Protein AF-A0A1G3C1J7-F1 (afdb_monomer_lite)

Radius of gyration: 14.99 Å; chains: 1; bounding box: 47×27×32 Å

Secondary structure (DSSP, 8-state):
--TT-B--SSTT-SEES-BTTTS-HHHHHHHHHHSTTTSS--SS-GGG-HHHHHHHTTTS-TTPPSSEEGGGS------------S---

pLDDT: mean 85.9, std 18.05, range [36.59, 98.38]

Sequence (89 aa):
MTAYGDINPCDFNPINFGNVRDMPIQEIWKRMVTHPDFSKRYPTCRMQSKAYRKKYIDPLPKNVRLPVRIENIAPVEMADQESTLAGVS

Foldseek 3Di:
DDPQAFADLDPPAQEGQDGCVVDPPVVSVVSQCPPPVRVDDDPDDLVPDPVSCVQGPVQDDPPDDTNYYRVPGDGDPDDDDPDDPPDDD

Structure (mmCIF, N/CA/C/O backbone):
data_AF-A0A1G3C1J7-F1
#
_entry.id   AF-A0A1G3C1J7-F1
#
loop_
_atom_site.group_PDB
_atom_site.id
_atom_site.type_symbol
_atom_site.label_atom_id
_atom_site.label_alt_id
_atom_site.label_comp_id
_atom_site.label_asym_id
_atom_site.label_entity_id
_atom_site.label_seq_id
_atom_site.pdbx_PDB_ins_code
_atom_site.Cartn_x
_atom_site.Cartn_y
_atom_site.Cartn_z
_atom_site.occupancy
_atom_site.B_iso_or_equiv
_atom_site.auth_seq_id
_atom_site.auth_comp_id
_atom_site.auth_asym_id
_atom_site.auth_atom_id
_atom_site.pdbx_PDB_model_num
ATOM 1 N N . MET A 1 1 ? -9.518 4.385 -3.356 1.00 89.94 1 MET A N 1
ATOM 2 C CA . MET A 1 1 ? -10.292 3.701 -2.281 1.00 89.94 1 MET A CA 1
ATOM 3 C C . MET A 1 1 ? -11.284 2.774 -2.957 1.00 89.94 1 MET A C 1
ATOM 5 O O . MET A 1 1 ? -11.883 3.199 -3.938 1.00 89.94 1 MET A O 1
ATOM 9 N N . THR A 1 2 ? -11.448 1.537 -2.489 1.00 94.50 2 THR A N 1
ATOM 10 C CA . THR A 1 2 ? -12.417 0.597 -3.085 1.00 94.50 2 THR A CA 1
ATOM 11 C C . THR A 1 2 ? -13.851 0.918 -2.647 1.00 94.50 2 THR A C 1
ATOM 13 O O . THR A 1 2 ? -14.071 1.550 -1.614 1.00 94.50 2 THR A O 1
ATOM 16 N N . ALA A 1 3 ? -14.851 0.411 -3.377 1.00 94.94 3 ALA A N 1
ATOM 17 C CA . ALA A 1 3 ? -16.258 0.496 -2.964 1.00 94.94 3 ALA A CA 1
ATOM 18 C C . ALA A 1 3 ? -16.560 -0.269 -1.655 1.00 94.94 3 ALA A C 1
ATOM 20 O O . ALA A 1 3 ? -17.582 -0.031 -1.018 1.00 94.94 3 ALA A O 1
ATOM 21 N N . TYR A 1 4 ? -15.664 -1.171 -1.239 1.00 95.44 4 TYR A N 1
ATOM 22 C CA . TYR A 1 4 ? -15.769 -1.916 0.015 1.00 95.44 4 TYR A CA 1
ATOM 23 C C . TYR A 1 4 ? -15.107 -1.195 1.200 1.00 95.44 4 TYR A C 1
ATOM 25 O O . TYR A 1 4 ? -15.199 -1.684 2.326 1.00 95.44 4 TYR A O 1
ATOM 33 N N . GLY A 1 5 ? -14.475 -0.037 0.969 1.00 96.62 5 GLY A N 1
ATOM 34 C CA . GLY A 1 5 ? -13.880 0.804 2.009 1.00 96.62 5 GLY A CA 1
ATOM 35 C C . GLY A 1 5 ? -12.369 0.652 2.197 1.00 96.62 5 GLY A C 1
ATOM 36 O O . GLY A 1 5 ? -11.822 1.266 3.112 1.00 96.62 5 GLY A O 1
ATOM 37 N N . ASP A 1 6 ? -11.677 -0.130 1.362 1.00 97.75 6 ASP A N 1
ATOM 38 C CA . ASP A 1 6 ? -10.224 -0.306 1.474 1.00 97.75 6 ASP A CA 1
ATOM 39 C C . ASP A 1 6 ? -9.485 0.951 0.999 1.00 97.75 6 ASP A C 1
ATOM 41 O O . ASP A 1 6 ? -9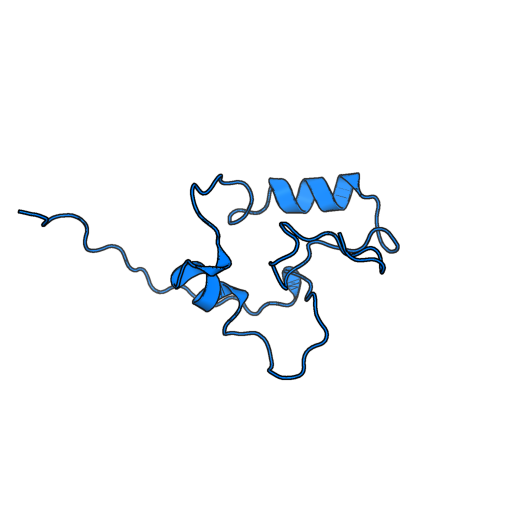.779 1.515 -0.065 1.00 97.75 6 ASP A O 1
ATOM 45 N N . ILE A 1 7 ? -8.502 1.386 1.785 1.00 97.56 7 ILE A N 1
ATOM 46 C CA . ILE A 1 7 ? -7.679 2.557 1.481 1.00 97.56 7 ILE A CA 1
ATOM 47 C C . ILE A 1 7 ? -6.352 2.100 0.883 1.00 97.56 7 ILE A C 1
ATOM 49 O O . ILE A 1 7 ? -5.460 1.597 1.570 1.00 97.56 7 ILE A O 1
ATOM 53 N N . ASN A 1 8 ? -6.237 2.304 -0.424 1.00 95.25 8 ASN A N 1
ATOM 54 C CA . ASN A 1 8 ? -5.064 1.988 -1.226 1.00 95.25 8 ASN A CA 1
ATOM 55 C C . ASN A 1 8 ? -4.216 3.255 -1.450 1.00 95.25 8 ASN A C 1
ATOM 57 O O . ASN A 1 8 ? -4.771 4.353 -1.537 1.00 95.25 8 ASN A O 1
ATOM 61 N N . PRO A 1 9 ? -2.890 3.121 -1.628 1.00 93.38 9 PRO A N 1
ATOM 62 C CA . PRO A 1 9 ? -1.997 4.241 -1.935 1.00 93.38 9 PRO A CA 1
ATOM 63 C C . PRO A 1 9 ? -2.194 4.794 -3.356 1.00 93.38 9 PRO A C 1
ATOM 65 O O . PRO A 1 9 ? -1.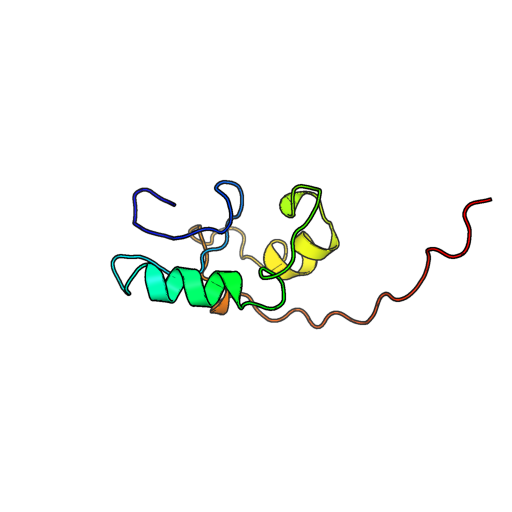863 5.946 -3.622 1.00 93.38 9 PRO A O 1
ATOM 68 N N . CYS A 1 10 ? -2.715 3.975 -4.273 1.00 91.50 10 CYS A N 1
ATOM 69 C CA . CYS A 1 10 ? -3.296 4.375 -5.554 1.00 91.50 10 CYS A CA 1
ATOM 70 C C . CYS A 1 10 ? -4.217 3.252 -6.059 1.00 91.50 10 CYS A C 1
ATOM 72 O O . CYS A 1 10 ? -4.114 2.118 -5.588 1.00 91.50 10 CYS A O 1
ATOM 74 N N . ASP A 1 11 ? -5.083 3.536 -7.032 1.00 90.50 11 ASP A N 1
ATOM 75 C CA . ASP A 1 11 ? -6.094 2.567 -7.491 1.00 90.50 11 ASP A CA 1
ATOM 76 C C . ASP A 1 11 ? -5.510 1.367 -8.260 1.00 90.50 11 ASP A C 1
ATOM 78 O O . ASP A 1 11 ? -6.143 0.320 -8.350 1.00 90.50 11 ASP A O 1
ATOM 82 N N . PHE A 1 12 ? -4.275 1.479 -8.759 1.00 90.44 12 PHE A N 1
ATOM 83 C CA . PHE A 1 12 ? -3.561 0.373 -9.414 1.00 90.44 12 PHE A CA 1
ATOM 84 C C . PHE A 1 12 ? -2.747 -0.490 -8.447 1.00 90.44 12 PHE A C 1
ATOM 86 O O . PHE A 1 12 ? -2.117 -1.460 -8.868 1.00 90.44 12 PHE A O 1
ATOM 93 N N . ASN A 1 13 ? -2.697 -0.121 -7.167 1.00 92.50 13 ASN A N 1
ATOM 94 C CA . ASN A 1 13 ? -1.922 -0.848 -6.180 1.00 92.50 13 ASN A CA 1
ATOM 95 C C . ASN A 1 13 ? -2.802 -1.902 -5.498 1.00 92.50 13 ASN A C 1
ATOM 97 O O . ASN A 1 13 ? -3.759 -1.528 -4.811 1.00 92.50 13 ASN A O 1
ATOM 101 N N . PRO A 1 14 ? -2.483 -3.202 -5.620 1.00 93.00 14 PRO A N 1
ATOM 102 C CA . PRO A 1 14 ? -3.273 -4.271 -5.013 1.00 93.00 14 PRO A CA 1
ATOM 103 C C . PRO A 1 14 ? -3.087 -4.376 -3.488 1.00 93.00 14 PRO A C 1
ATOM 105 O O . PRO A 1 14 ? -3.469 -5.382 -2.894 1.00 93.00 14 PRO A O 1
ATOM 108 N N . ILE A 1 15 ? -2.514 -3.351 -2.850 1.00 95.31 15 ILE A N 1
ATOM 109 C CA . ILE A 1 15 ? -2.205 -3.288 -1.421 1.00 95.31 15 ILE A CA 1
ATOM 110 C C . ILE A 1 15 ? -3.007 -2.169 -0.769 1.00 95.31 15 ILE A C 1
ATOM 112 O O . ILE A 1 15 ? -3.106 -1.070 -1.315 1.00 95.31 15 ILE A O 1
ATOM 116 N N . ASN A 1 16 ? -3.541 -2.433 0.421 1.00 96.81 16 ASN A N 1
ATOM 117 C CA . ASN A 1 16 ? -4.226 -1.446 1.247 1.00 96.81 16 ASN A CA 1
ATOM 118 C C . ASN A 1 16 ? -3.571 -1.298 2.633 1.00 96.81 16 ASN A C 1
ATOM 120 O O . ASN A 1 16 ? -2.831 -2.172 3.091 1.00 96.81 16 ASN A O 1
ATOM 124 N N . PHE A 1 17 ? -3.862 -0.180 3.299 1.00 97.62 17 PHE A N 1
ATOM 125 C CA . PHE A 1 17 ? -3.400 0.135 4.659 1.00 97.62 17 PHE A CA 1
ATOM 126 C C . PHE A 1 17 ? -4.477 -0.064 5.736 1.00 97.62 17 PHE A C 1
ATOM 128 O O . PHE A 1 17 ? -4.244 0.223 6.910 1.00 97.62 17 PHE A O 1
ATOM 135 N N . GLY A 1 18 ? -5.658 -0.535 5.342 1.00 97.31 18 GLY A N 1
ATOM 136 C CA . GLY A 1 18 ? -6.819 -0.685 6.205 1.00 97.31 18 GLY A CA 1
ATOM 137 C C . GLY A 1 18 ? -8.126 -0.431 5.462 1.00 97.31 18 GLY A C 1
ATOM 138 O O . GLY A 1 18 ? -8.137 -0.054 4.287 1.00 97.31 18 GLY A O 1
ATOM 139 N N . ASN A 1 19 ? -9.227 -0.614 6.184 1.00 97.94 19 ASN A N 1
ATOM 140 C CA . ASN A 1 19 ? -10.581 -0.407 5.694 1.00 97.94 19 ASN A CA 1
ATOM 141 C C . ASN A 1 19 ? -11.335 0.548 6.633 1.00 97.94 19 ASN A C 1
ATOM 143 O O . ASN A 1 19 ? -11.256 0.408 7.855 1.00 97.94 19 ASN A O 1
ATOM 147 N N . VAL A 1 20 ? -12.065 1.519 6.076 1.00 98.06 20 VAL A N 1
ATOM 148 C CA . VAL A 1 20 ? -12.809 2.533 6.857 1.00 98.06 20 VAL A CA 1
ATOM 149 C C . VAL A 1 20 ? -13.969 1.957 7.670 1.00 98.06 20 VAL A C 1
ATOM 151 O O . VAL A 1 20 ? -14.491 2.628 8.555 1.00 98.06 20 VAL A O 1
ATOM 154 N N . ARG A 1 21 ? -14.384 0.720 7.377 1.00 97.38 21 ARG A N 1
ATOM 155 C CA . ARG A 1 21 ? -15.373 -0.021 8.169 1.00 97.38 21 ARG A CA 1
ATOM 156 C C . ARG A 1 21 ? -14.781 -0.573 9.468 1.00 97.38 21 ARG A C 1
ATOM 158 O O . ARG A 1 21 ? -15.544 -0.841 10.388 1.00 97.38 21 ARG A O 1
ATOM 165 N N . ASP A 1 22 ? -13.455 -0.711 9.536 1.00 97.69 22 ASP A N 1
ATOM 166 C CA . ASP A 1 22 ? -12.747 -1.282 10.685 1.00 97.69 22 ASP A CA 1
ATOM 167 C C . ASP A 1 22 ? -12.096 -0.203 11.565 1.00 97.69 22 ASP A C 1
ATOM 169 O O . ASP A 1 22 ? -11.990 -0.378 12.776 1.00 97.69 22 ASP A O 1
ATOM 173 N N . MET A 1 23 ? -11.617 0.899 10.972 1.00 97.00 23 MET A N 1
ATOM 174 C CA . MET A 1 23 ? -10.917 1.967 11.699 1.00 97.00 23 MET A CA 1
ATOM 175 C C . MET A 1 23 ? -11.093 3.350 11.043 1.00 97.00 23 MET A C 1
ATOM 177 O O . MET A 1 23 ? -11.348 3.430 9.837 1.00 97.00 23 MET A O 1
ATOM 181 N N . PRO A 1 24 ? -10.916 4.457 11.792 1.00 98.19 24 PRO A N 1
ATOM 182 C CA . PRO A 1 24 ? -11.039 5.806 11.245 1.00 98.19 24 PRO A CA 1
ATOM 183 C C . PRO A 1 24 ? -10.044 6.076 10.111 1.00 98.19 24 PRO A C 1
ATOM 185 O O . PRO A 1 24 ? -8.866 5.719 10.193 1.00 98.19 24 PRO A O 1
ATOM 188 N N . ILE A 1 25 ? -10.487 6.791 9.072 1.00 97.69 25 ILE A N 1
ATOM 189 C CA . ILE A 1 25 ? -9.648 7.115 7.907 1.00 97.69 25 ILE A CA 1
ATOM 190 C C . ILE A 1 25 ? -8.371 7.875 8.288 1.00 97.69 25 ILE A C 1
ATOM 192 O O . ILE A 1 25 ? -7.333 7.684 7.660 1.00 97.69 25 ILE A O 1
ATOM 196 N N . GLN A 1 26 ? -8.416 8.692 9.343 1.00 98.19 26 GLN A N 1
ATOM 197 C CA . GLN A 1 26 ? -7.266 9.428 9.866 1.00 98.19 26 GLN A CA 1
ATOM 198 C C . GLN A 1 26 ? -6.163 8.481 10.351 1.00 98.19 26 GLN A C 1
ATOM 200 O O . GLN A 1 26 ? -4.980 8.754 10.147 1.00 98.19 26 GLN A O 1
ATOM 205 N N . GLU A 1 27 ? -6.540 7.357 10.962 1.00 98.38 27 GLU A N 1
ATOM 206 C CA . GLU A 1 27 ? -5.589 6.349 11.418 1.00 98.38 27 GLU A CA 1
ATOM 207 C C . GLU A 1 27 ? -4.973 5.603 10.231 1.00 98.38 27 GLU A C 1
ATOM 209 O O . GLU A 1 27 ? -3.750 5.461 10.165 1.00 98.38 27 GLU A O 1
ATOM 214 N N . ILE A 1 28 ? -5.791 5.210 9.247 1.00 98.25 28 ILE A N 1
ATOM 215 C CA . ILE A 1 28 ? -5.314 4.545 8.023 1.00 98.25 28 ILE A CA 1
ATOM 216 C C . ILE A 1 28 ? -4.357 5.456 7.251 1.00 98.25 28 ILE A C 1
ATOM 218 O O . ILE A 1 28 ? -3.278 5.035 6.828 1.00 98.25 28 ILE A O 1
ATOM 222 N N . TRP A 1 29 ? -4.730 6.729 7.109 1.00 97.25 29 TRP A N 1
ATOM 223 C CA . TRP A 1 29 ? -3.902 7.743 6.471 1.00 97.25 29 TRP A CA 1
ATOM 224 C C . TRP A 1 29 ? -2.568 7.902 7.193 1.00 97.25 29 TRP A C 1
ATOM 226 O O . TRP A 1 29 ? -1.525 7.845 6.544 1.00 97.25 29 TRP A O 1
ATOM 236 N N . LYS A 1 30 ? -2.587 8.028 8.530 1.00 97.88 30 LYS A N 1
ATOM 237 C CA . LYS A 1 30 ? -1.370 8.111 9.346 1.00 97.88 30 LYS A CA 1
ATOM 238 C C . LYS A 1 30 ? -0.457 6.915 9.076 1.00 97.88 30 LYS A C 1
ATOM 240 O O . LYS A 1 30 ? 0.701 7.135 8.743 1.00 97.88 30 LYS A O 1
ATOM 245 N N . ARG A 1 31 ? -0.981 5.682 9.124 1.00 97.00 31 ARG A N 1
ATOM 246 C CA . ARG A 1 31 ? -0.214 4.456 8.825 1.00 97.00 31 ARG A CA 1
ATOM 247 C C . ARG A 1 31 ? 0.435 4.511 7.440 1.00 97.00 31 ARG A C 1
ATOM 249 O O . ARG A 1 31 ? 1.616 4.202 7.313 1.00 97.00 31 ARG A O 1
ATOM 256 N N . MET A 1 32 ? -0.310 4.941 6.421 1.00 96.19 32 MET A N 1
ATOM 257 C CA . MET A 1 32 ? 0.183 5.027 5.045 1.00 96.19 32 MET A CA 1
ATOM 258 C C . MET A 1 32 ? 1.305 6.058 4.881 1.00 96.19 32 MET A C 1
ATOM 260 O O . MET A 1 32 ? 2.342 5.744 4.295 1.00 96.19 32 MET A O 1
ATOM 264 N N . VAL A 1 33 ? 1.131 7.274 5.408 1.00 95.69 33 VAL A N 1
ATOM 265 C CA . VAL A 1 33 ? 2.117 8.355 5.227 1.00 95.69 33 VAL A CA 1
ATOM 266 C C . VAL A 1 33 ? 3.348 8.215 6.119 1.00 95.69 33 VAL A C 1
ATOM 268 O O . VAL A 1 33 ? 4.375 8.811 5.810 1.00 95.69 33 VAL A O 1
ATOM 271 N N . THR A 1 34 ? 3.284 7.426 7.197 1.00 96.94 34 THR A N 1
ATOM 272 C CA . THR A 1 34 ? 4.451 7.121 8.043 1.00 96.94 34 THR A CA 1
ATOM 273 C C . THR A 1 34 ? 5.175 5.838 7.644 1.00 96.94 34 THR A C 1
ATOM 275 O O . THR A 1 34 ? 6.261 5.576 8.153 1.00 96.94 34 THR A O 1
ATOM 278 N N . HIS A 1 35 ? 4.607 5.018 6.756 1.00 95.69 35 HIS A N 1
ATOM 279 C CA . HIS A 1 35 ? 5.227 3.756 6.363 1.00 95.69 35 HIS A CA 1
ATOM 280 C C . HIS A 1 35 ? 6.545 4.007 5.597 1.00 95.69 35 HIS A C 1
ATOM 282 O O . HIS A 1 35 ? 6.526 4.766 4.626 1.00 95.69 35 HIS A O 1
ATOM 288 N N . PRO A 1 36 ? 7.673 3.349 5.937 1.00 92.62 36 PRO A N 1
ATOM 289 C CA . PRO A 1 36 ? 8.995 3.635 5.354 1.00 92.62 36 PRO A CA 1
ATOM 290 C C . PRO A 1 36 ? 9.049 3.623 3.818 1.00 92.62 36 PRO A C 1
ATOM 292 O O . PRO A 1 36 ? 9.698 4.469 3.204 1.00 92.62 36 PRO A O 1
ATOM 295 N N . ASP A 1 37 ? 8.333 2.687 3.192 1.00 91.50 37 ASP A N 1
ATOM 296 C CA . ASP A 1 37 ? 8.256 2.579 1.731 1.00 91.50 37 ASP A CA 1
ATOM 297 C C . ASP A 1 37 ? 7.200 3.488 1.077 1.00 91.50 37 ASP A C 1
ATOM 299 O O . ASP A 1 37 ? 7.216 3.650 -0.140 1.00 91.50 37 ASP A O 1
ATOM 303 N N . PHE A 1 38 ? 6.279 4.095 1.837 1.00 93.06 38 PHE A N 1
ATOM 304 C CA . PHE A 1 38 ? 5.173 4.910 1.300 1.00 93.06 38 PHE A CA 1
ATOM 305 C C . PHE A 1 38 ? 5.213 6.384 1.705 1.00 93.06 38 PHE A C 1
ATOM 307 O O . PHE A 1 38 ? 4.596 7.198 1.019 1.00 93.06 38 PHE A O 1
ATOM 314 N N . SER A 1 39 ? 6.020 6.741 2.704 1.00 94.31 39 SER A N 1
ATOM 315 C CA . SER A 1 39 ? 6.288 8.117 3.134 1.00 94.31 39 SER A CA 1
ATOM 316 C C . SER A 1 39 ? 7.116 8.921 2.126 1.00 94.31 39 SER A C 1
ATOM 318 O O . SER A 1 39 ? 7.132 10.151 2.159 1.00 94.31 39 SER A O 1
ATOM 320 N N . LYS A 1 40 ? 7.794 8.236 1.198 1.00 91.38 40 LYS A N 1
ATOM 321 C CA . LYS A 1 40 ? 8.624 8.848 0.155 1.00 91.38 40 LYS A CA 1
ATOM 322 C C . LYS A 1 40 ? 7.817 9.112 -1.116 1.00 91.38 40 LYS A C 1
ATOM 324 O O . LYS A 1 40 ? 6.973 8.308 -1.524 1.00 91.38 40 LYS A O 1
ATOM 329 N N . ARG A 1 41 ? 8.120 10.234 -1.775 1.00 89.50 41 ARG A N 1
ATOM 330 C CA . ARG A 1 41 ? 7.606 10.548 -3.115 1.00 89.50 41 ARG A CA 1
ATOM 331 C C . ARG A 1 41 ? 8.419 9.805 -4.170 1.00 89.50 41 ARG A C 1
ATOM 333 O O . ARG A 1 41 ? 9.640 9.743 -4.078 1.00 89.50 41 ARG A O 1
ATOM 340 N N . TYR A 1 42 ? 7.731 9.289 -5.182 1.00 88.94 42 TYR A N 1
ATOM 341 C CA . TYR A 1 42 ? 8.341 8.621 -6.328 1.00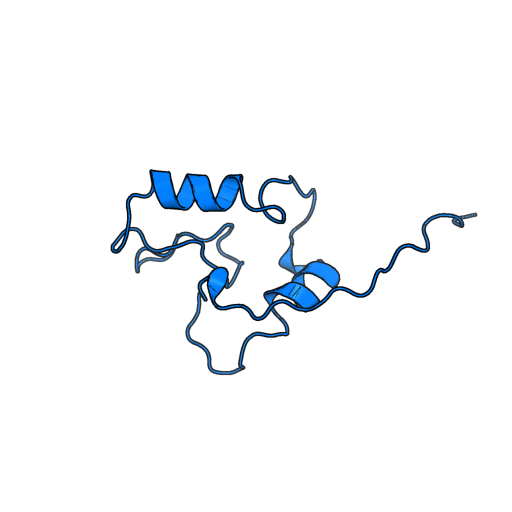 88.94 42 TYR A CA 1
ATOM 342 C C . TYR A 1 42 ? 7.900 9.338 -7.610 1.00 88.94 42 TYR A C 1
ATOM 344 O O . TYR A 1 42 ? 6.715 9.653 -7.726 1.00 88.94 42 TYR A O 1
ATOM 352 N N . PRO A 1 43 ? 8.813 9.599 -8.562 1.00 90.94 43 PRO A N 1
ATOM 353 C CA . PRO A 1 43 ? 8.482 10.300 -9.804 1.00 90.94 43 PRO A CA 1
ATOM 354 C C . PRO A 1 43 ? 7.717 9.422 -10.806 1.00 90.94 43 PRO A C 1
ATOM 356 O O . PRO A 1 43 ? 7.166 9.934 -11.774 1.00 90.94 43 PRO A O 1
ATOM 359 N N . THR A 1 44 ? 7.682 8.104 -10.593 1.00 92.50 44 THR A N 1
ATOM 360 C CA . THR A 1 44 ? 7.056 7.128 -11.493 1.00 92.50 44 THR A CA 1
ATOM 361 C C . THR A 1 44 ? 6.119 6.182 -10.745 1.00 92.50 44 THR A C 1
ATOM 363 O O . THR A 1 44 ? 6.145 6.067 -9.515 1.00 92.50 44 THR A O 1
ATOM 366 N N . CYS A 1 45 ? 5.264 5.482 -11.498 1.00 92.38 45 CYS A N 1
ATOM 367 C CA . CYS A 1 45 ? 4.369 4.476 -10.941 1.00 92.38 45 CYS A CA 1
ATOM 368 C C . CYS A 1 45 ? 5.171 3.345 -10.279 1.00 92.38 45 CYS A C 1
ATOM 370 O O . CYS A 1 45 ? 5.964 2.664 -10.928 1.00 92.38 45 CYS A O 1
ATOM 372 N N . ARG A 1 46 ? 4.907 3.085 -8.993 1.00 92.12 46 ARG A N 1
ATOM 373 C CA . ARG A 1 46 ? 5.599 2.033 -8.229 1.00 92.12 46 ARG A CA 1
ATOM 374 C C . ARG A 1 46 ? 5.418 0.647 -8.846 1.00 92.12 46 ARG A C 1
ATOM 376 O O . ARG A 1 46 ? 6.356 -0.137 -8.833 1.00 92.12 46 ARG A O 1
ATOM 383 N N . MET A 1 47 ? 4.269 0.371 -9.467 1.00 93.75 47 MET A N 1
ATOM 384 C CA . MET A 1 47 ? 4.016 -0.905 -10.155 1.00 93.75 47 MET A CA 1
ATOM 385 C C . MET A 1 47 ? 4.968 -1.157 -11.337 1.00 93.75 47 MET A C 1
ATOM 387 O O . MET A 1 47 ? 5.158 -2.305 -11.726 1.00 93.75 47 MET A O 1
ATOM 391 N N . GLN A 1 48 ? 5.606 -0.118 -11.888 1.00 94.50 48 GLN A N 1
ATOM 392 C CA . GLN A 1 48 ? 6.626 -0.267 -12.933 1.00 94.50 48 GLN A CA 1
ATOM 393 C C . GLN A 1 48 ? 8.013 -0.605 -12.356 1.00 94.50 48 GLN A C 1
ATOM 395 O O . GLN A 1 48 ? 8.858 -1.157 -13.060 1.00 94.50 48 GLN A O 1
ATOM 400 N N . SER A 1 49 ? 8.253 -0.337 -11.0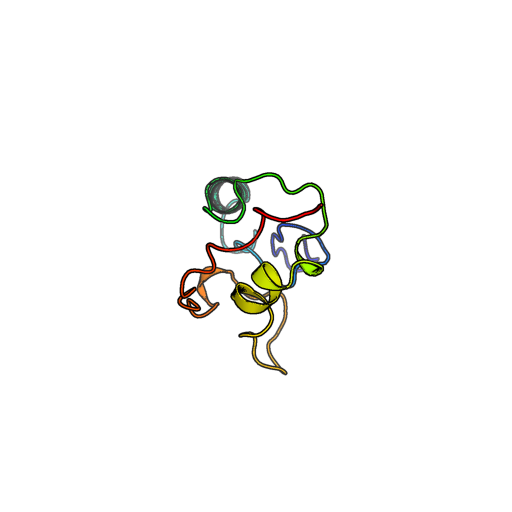68 1.00 93.56 49 SER A N 1
ATOM 401 C CA . SER A 1 49 ? 9.512 -0.678 -10.404 1.00 93.56 49 SER A CA 1
ATOM 402 C C . SER A 1 49 ? 9.609 -2.184 -10.155 1.00 93.56 49 SER A C 1
ATOM 404 O O . SER A 1 49 ? 8.776 -2.775 -9.465 1.00 93.56 49 SER A O 1
ATOM 406 N N . LYS A 1 50 ? 10.667 -2.816 -10.681 1.00 94.88 50 LYS A N 1
ATOM 407 C CA . LYS A 1 50 ? 10.978 -4.230 -10.406 1.00 94.88 50 LYS A CA 1
ATOM 408 C C . LYS A 1 50 ? 11.204 -4.476 -8.912 1.00 94.88 50 LYS A C 1
ATOM 410 O O . LYS A 1 50 ? 10.700 -5.459 -8.387 1.00 94.88 50 LYS A O 1
ATOM 415 N N . ALA A 1 51 ? 11.904 -3.566 -8.230 1.00 92.75 51 ALA A N 1
ATOM 416 C CA . ALA A 1 51 ? 12.164 -3.677 -6.795 1.00 92.75 51 ALA A CA 1
ATOM 417 C C . ALA A 1 51 ? 10.865 -3.624 -5.980 1.00 92.75 51 ALA A C 1
ATOM 419 O O . ALA A 1 51 ? 10.664 -4.428 -5.073 1.00 92.75 51 ALA A O 1
ATOM 420 N N . TYR A 1 52 ? 9.949 -2.726 -6.354 1.00 93.19 52 TYR A N 1
ATOM 421 C CA . TYR A 1 52 ? 8.639 -2.646 -5.718 1.00 93.19 52 TYR A CA 1
ATOM 422 C C . TYR A 1 52 ? 7.838 -3.935 -5.928 1.00 93.19 52 TYR A C 1
ATOM 424 O O . TYR A 1 52 ? 7.336 -4.502 -4.962 1.00 93.19 52 TYR A O 1
ATOM 432 N N . ARG A 1 53 ? 7.769 -4.441 -7.168 1.00 94.44 53 ARG A N 1
ATOM 433 C CA . ARG A 1 53 ? 7.057 -5.692 -7.469 1.00 94.44 53 ARG A CA 1
ATOM 434 C C . ARG A 1 53 ? 7.629 -6.888 -6.714 1.00 94.44 53 ARG A C 1
ATOM 436 O O . ARG A 1 53 ? 6.860 -7.578 -6.057 1.00 94.44 53 ARG A O 1
ATOM 443 N N . LYS A 1 54 ? 8.953 -7.047 -6.687 1.00 95.06 54 LYS A N 1
ATOM 444 C CA . LYS A 1 54 ? 9.625 -8.126 -5.947 1.00 95.06 54 LYS A CA 1
ATOM 445 C C . LYS A 1 54 ? 9.276 -8.127 -4.458 1.00 95.06 54 LYS A C 1
ATOM 447 O O . LYS A 1 54 ? 9.114 -9.191 -3.875 1.00 95.06 54 LYS A O 1
ATOM 452 N N . LYS A 1 55 ? 9.156 -6.944 -3.850 1.00 92.88 55 LYS A N 1
ATOM 453 C CA . LYS A 1 55 ? 8.851 -6.796 -2.421 1.00 92.88 55 LYS A CA 1
ATOM 454 C C . LYS A 1 55 ? 7.369 -6.990 -2.093 1.00 92.88 55 LYS A C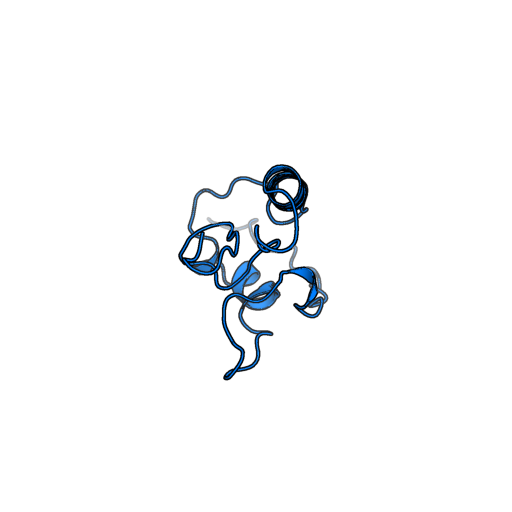 1
ATOM 456 O O . LYS A 1 55 ? 7.048 -7.519 -1.039 1.00 92.88 55 LYS A O 1
ATOM 461 N N . TYR A 1 56 ? 6.476 -6.534 -2.966 1.00 93.62 56 TYR A N 1
ATOM 462 C CA . TYR A 1 56 ? 5.073 -6.304 -2.611 1.00 93.62 56 TYR A CA 1
ATOM 463 C C . TYR A 1 56 ? 4.050 -7.056 -3.464 1.00 93.62 56 TYR A C 1
ATOM 465 O O . TYR A 1 56 ? 2.930 -7.275 -3.015 1.00 93.62 56 TYR A O 1
ATOM 473 N N . ILE A 1 57 ? 4.408 -7.421 -4.693 1.00 93.81 57 ILE A N 1
ATOM 474 C CA . ILE A 1 57 ? 3.481 -7.955 -5.697 1.00 93.81 57 ILE A CA 1
ATOM 475 C C . ILE A 1 57 ? 3.785 -9.423 -5.985 1.00 93.81 57 ILE A C 1
ATOM 477 O O . ILE A 1 57 ? 2.890 -10.256 -5.912 1.00 93.81 57 ILE A O 1
ATOM 481 N N . ASP A 1 58 ? 5.046 -9.746 -6.258 1.00 94.00 58 ASP A N 1
ATOM 482 C CA . ASP A 1 58 ? 5.496 -11.105 -6.566 1.00 94.00 58 ASP A CA 1
ATOM 483 C C . ASP A 1 58 ? 5.251 -12.104 -5.409 1.00 94.00 58 ASP A C 1
ATOM 485 O O . ASP A 1 58 ? 4.947 -13.261 -5.700 1.00 94.00 58 ASP A O 1
ATOM 489 N N . PRO A 1 59 ? 5.303 -11.705 -4.116 1.00 92.31 59 PRO A N 1
ATOM 490 C CA . PRO A 1 59 ? 4.959 -12.598 -3.005 1.00 92.31 59 PRO A CA 1
ATOM 491 C C . PRO A 1 59 ? 3.460 -12.899 -2.856 1.00 92.31 59 PRO A C 1
ATOM 493 O O . PRO A 1 59 ? 3.092 -13.747 -2.043 1.00 92.31 59 PRO A O 1
ATOM 496 N N . LEU A 1 60 ? 2.574 -12.198 -3.575 1.00 91.38 60 LEU A N 1
ATOM 497 C CA . LEU A 1 60 ? 1.133 -12.394 -3.429 1.00 91.38 60 LEU A CA 1
ATOM 498 C C . LEU A 1 60 ? 0.701 -13.749 -4.027 1.00 91.38 60 LEU A C 1
ATOM 500 O O . LEU A 1 60 ? 1.064 -14.069 -5.163 1.00 91.38 60 LEU A O 1
ATOM 504 N N . PRO A 1 61 ? -0.124 -14.548 -3.322 1.00 89.62 61 PRO A N 1
ATOM 505 C CA . PRO A 1 61 ? -0.671 -15.782 -3.880 1.00 89.62 61 PRO A CA 1
ATOM 506 C C . PRO A 1 61 ? -1.550 -15.510 -5.107 1.00 89.62 61 PRO A C 1
ATOM 508 O O . PRO A 1 61 ? -2.330 -14.561 -5.119 1.00 89.62 61 PRO A O 1
ATOM 511 N N . LYS A 1 62 ? -1.512 -16.394 -6.112 1.00 88.38 62 LYS A N 1
ATOM 512 C CA . LYS A 1 62 ? -2.246 -16.207 -7.383 1.00 88.38 62 LYS A CA 1
ATOM 513 C C . LYS A 1 62 ? -3.763 -16.017 -7.229 1.00 88.38 62 LYS A C 1
ATOM 515 O O . LYS A 1 62 ? -4.360 -15.319 -8.037 1.00 88.38 62 LYS A O 1
ATOM 520 N N . ASN A 1 63 ? -4.369 -16.618 -6.204 1.00 91.31 63 ASN A N 1
ATOM 521 C CA . ASN A 1 63 ? -5.822 -16.621 -5.987 1.00 91.31 63 ASN A CA 1
ATOM 522 C C . ASN A 1 63 ? -6.237 -15.828 -4.736 1.00 91.31 63 ASN A C 1
ATOM 524 O O . ASN A 1 63 ? -7.263 -16.121 -4.122 1.00 91.31 63 ASN A O 1
ATOM 528 N N . VAL A 1 64 ? -5.424 -14.858 -4.311 1.00 92.69 64 VAL A N 1
ATOM 529 C CA . VAL A 1 64 ? -5.764 -14.009 -3.165 1.00 92.69 64 VAL A CA 1
ATOM 530 C C . VAL A 1 64 ? -6.821 -12.970 -3.554 1.00 92.69 64 VAL A C 1
ATOM 532 O O . VAL A 1 64 ? -6.797 -12.410 -4.651 1.00 92.69 64 VAL A O 1
ATOM 535 N N . ARG A 1 65 ? -7.751 -12.674 -2.640 1.00 92.44 65 ARG A N 1
ATOM 536 C CA . ARG A 1 65 ? -8.683 -11.555 -2.812 1.00 92.44 65 ARG A CA 1
ATOM 537 C C . ARG A 1 65 ? -7.927 -10.237 -2.649 1.00 92.44 65 ARG A C 1
ATOM 539 O O . ARG A 1 65 ? -7.278 -10.020 -1.631 1.00 92.44 65 ARG A O 1
ATOM 546 N N . LEU A 1 66 ? -8.055 -9.358 -3.637 1.00 93.88 66 LEU A N 1
ATOM 547 C CA . LEU A 1 66 ? -7.447 -8.031 -3.630 1.00 93.88 66 LEU A CA 1
ATOM 548 C C . LEU A 1 66 ? -8.438 -6.948 -3.156 1.00 93.88 66 LEU A C 1
ATOM 550 O O . LEU A 1 66 ? -9.640 -7.088 -3.404 1.00 93.88 66 LEU A O 1
ATOM 554 N N . PRO A 1 67 ? -7.945 -5.850 -2.549 1.00 95.69 67 PRO A N 1
ATOM 555 C CA . PRO A 1 67 ? -6.546 -5.624 -2.166 1.00 95.69 67 PRO A CA 1
ATOM 556 C C . PRO A 1 67 ? -6.141 -6.373 -0.885 1.00 95.69 67 PRO A C 1
ATOM 558 O O . PRO A 1 67 ? -6.969 -6.620 -0.013 1.00 95.69 67 PRO A O 1
ATOM 561 N N . VAL A 1 68 ? -4.849 -6.679 -0.743 1.00 95.31 68 VAL A N 1
ATOM 562 C CA . VAL A 1 68 ? -4.276 -7.316 0.457 1.00 95.31 68 VAL A CA 1
ATOM 563 C C . VAL A 1 68 ? -3.776 -6.250 1.431 1.00 95.31 68 VAL A C 1
ATOM 565 O O . VAL A 1 68 ? -3.217 -5.235 1.017 1.00 95.31 68 VAL A O 1
ATOM 568 N N . ARG A 1 69 ? -3.964 -6.463 2.738 1.00 94.88 69 ARG A N 1
ATOM 569 C CA . ARG A 1 69 ? -3.419 -5.563 3.766 1.00 94.88 69 ARG A CA 1
ATOM 570 C C . ARG A 1 69 ? -1.894 -5.63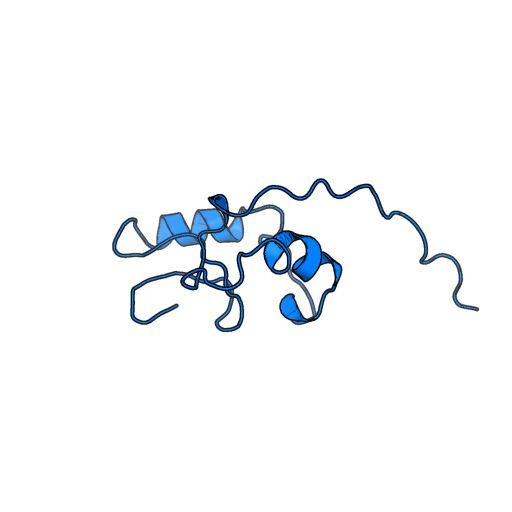9 3.758 1.00 94.88 69 ARG A C 1
ATOM 572 O O . ARG A 1 69 ? -1.342 -6.735 3.724 1.00 94.88 69 ARG A O 1
ATOM 579 N N . ILE A 1 70 ? -1.219 -4.494 3.829 1.00 94.38 70 ILE A N 1
ATOM 580 C CA . ILE A 1 70 ? 0.251 -4.425 3.767 1.00 94.38 70 ILE A CA 1
ATOM 581 C C . ILE A 1 70 ? 0.951 -5.271 4.842 1.00 94.38 70 ILE A C 1
ATOM 583 O O . ILE A 1 70 ? 2.006 -5.839 4.586 1.00 94.38 70 ILE A O 1
ATOM 587 N N . GLU A 1 71 ? 0.332 -5.408 6.014 1.00 91.88 71 GLU A N 1
ATOM 588 C CA . GLU A 1 71 ? 0.813 -6.220 7.141 1.00 91.88 71 GLU A CA 1
ATOM 589 C C . GLU A 1 71 ? 0.789 -7.736 6.876 1.00 91.88 71 GLU A C 1
ATOM 591 O O . GLU A 1 71 ? 1.507 -8.481 7.533 1.00 91.88 71 GLU A O 1
ATOM 596 N N . ASN A 1 72 ? 0.015 -8.191 5.884 1.00 90.44 72 ASN A N 1
ATOM 597 C CA . ASN A 1 72 ? -0.097 -9.604 5.509 1.00 90.44 72 ASN A CA 1
ATOM 598 C C . ASN A 1 72 ? 0.882 -10.002 4.392 1.00 90.44 72 ASN A C 1
ATOM 600 O O . ASN A 1 72 ? 0.844 -11.136 3.911 1.00 90.44 72 ASN A O 1
ATOM 604 N N . ILE A 1 73 ? 1.724 -9.076 3.933 1.00 87.81 73 ILE A N 1
ATOM 605 C CA . ILE A 1 73 ? 2.734 -9.343 2.910 1.00 87.81 73 ILE A CA 1
ATOM 606 C C . ILE A 1 73 ? 3.993 -9.812 3.629 1.00 87.81 73 ILE A C 1
ATOM 608 O O . ILE A 1 73 ? 4.548 -9.083 4.449 1.00 87.81 73 ILE A O 1
ATOM 612 N N . ALA A 1 74 ? 4.434 -11.036 3.333 1.00 67.38 74 ALA A N 1
ATOM 613 C CA . ALA A 1 74 ? 5.647 -11.582 3.926 1.00 67.38 74 ALA A CA 1
ATOM 614 C C . ALA A 1 74 ? 6.840 -10.636 3.666 1.00 67.38 74 ALA A C 1
ATOM 616 O O . ALA A 1 74 ? 7.008 -10.181 2.529 1.00 67.38 74 ALA A O 1
ATOM 617 N N . PRO A 1 75 ? 7.675 -10.333 4.678 1.00 57.72 75 PRO A N 1
ATOM 618 C CA . PRO A 1 75 ? 8.878 -9.553 4.458 1.00 57.72 75 PRO A CA 1
ATOM 619 C C . PRO A 1 75 ? 9.799 -10.321 3.508 1.00 57.72 75 PRO A C 1
ATOM 621 O O . PRO A 1 75 ? 10.292 -11.397 3.836 1.00 57.72 75 PRO A O 1
ATOM 624 N N . VAL A 1 76 ? 10.032 -9.771 2.318 1.00 55.34 76 VAL A N 1
ATOM 625 C CA . VAL A 1 76 ? 11.132 -10.226 1.469 1.00 55.34 76 VAL A CA 1
ATOM 626 C C . VAL A 1 76 ? 12.386 -9.552 2.005 1.00 55.34 76 VAL A C 1
ATOM 628 O O . VAL A 1 76 ? 12.518 -8.332 1.879 1.00 55.34 76 VAL A O 1
ATOM 631 N N . GLU A 1 77 ? 13.287 -10.320 2.619 1.00 47.72 77 GLU A N 1
ATOM 632 C CA . GLU A 1 77 ? 14.626 -9.825 2.937 1.00 47.72 77 GLU A CA 1
ATOM 633 C C . GLU A 1 77 ? 15.281 -9.352 1.636 1.00 47.72 77 GLU A C 1
ATOM 635 O O . GLU A 1 77 ? 15.546 -10.121 0.707 1.00 47.72 77 GLU A O 1
ATOM 640 N N . MET A 1 78 ? 15.460 -8.038 1.524 1.00 46.16 78 MET A N 1
ATOM 641 C CA . MET A 1 78 ? 16.178 -7.442 0.414 1.00 46.16 78 MET A CA 1
ATOM 642 C C . MET A 1 78 ? 17.662 -7.590 0.720 1.00 46.16 78 MET A C 1
ATOM 644 O O . MET A 1 78 ? 18.218 -6.761 1.427 1.00 46.16 78 MET A O 1
ATOM 648 N N . ALA A 1 79 ? 18.295 -8.642 0.199 1.00 36.59 79 ALA A N 1
ATOM 649 C CA . ALA A 1 79 ? 19.746 -8.644 0.076 1.00 36.59 79 ALA A CA 1
ATOM 650 C C . ALA A 1 79 ? 20.153 -7.408 -0.741 1.00 36.59 79 ALA A C 1
ATOM 652 O O . ALA A 1 79 ? 19.595 -7.166 -1.820 1.00 36.59 79 ALA A O 1
ATOM 653 N N . ASP A 1 80 ? 21.060 -6.617 -0.174 1.00 47.22 80 ASP A N 1
ATOM 654 C CA . ASP A 1 80 ? 21.514 -5.335 -0.692 1.00 47.22 80 ASP A CA 1
ATOM 655 C C . ASP A 1 80 ? 21.850 -5.415 -2.185 1.00 47.22 80 ASP A C 1
ATOM 657 O O . ASP A 1 80 ? 22.635 -6.250 -2.634 1.00 47.22 80 ASP A O 1
ATOM 661 N N . GLN A 1 81 ? 21.263 -4.517 -2.972 1.00 44.28 81 GLN A N 1
ATOM 662 C CA . GLN A 1 81 ? 21.794 -4.182 -4.290 1.00 44.28 81 GLN A CA 1
ATOM 663 C C . GLN A 1 81 ? 22.213 -2.721 -4.276 1.00 44.28 81 GLN A C 1
ATOM 665 O O . GLN A 1 81 ? 21.587 -1.854 -4.883 1.00 44.28 81 GLN A O 1
ATOM 670 N N . GLU A 1 82 ? 23.296 -2.468 -3.548 1.00 49.53 82 GLU A N 1
ATOM 671 C CA . GLU A 1 82 ? 24.163 -1.327 -3.783 1.00 49.53 82 GLU A CA 1
ATOM 672 C C . GLU A 1 82 ? 25.230 -1.750 -4.811 1.00 49.53 82 GLU A C 1
ATOM 674 O O . GLU A 1 82 ? 26.135 -2.528 -4.531 1.00 49.53 82 GLU A O 1
ATOM 679 N N . SER A 1 83 ? 25.009 -1.328 -6.057 1.00 50.41 83 SER A N 1
ATOM 680 C CA . SER A 1 83 ? 25.909 -1.213 -7.225 1.00 50.41 83 SER A CA 1
ATOM 681 C C . SER A 1 83 ? 25.040 -1.524 -8.452 1.00 50.41 83 SER A C 1
ATOM 683 O O . SER A 1 83 ? 24.350 -2.532 -8.499 1.00 50.41 83 SER A O 1
ATOM 685 N N . THR A 1 84 ? 24.861 -0.659 -9.442 1.00 44.75 84 THR A N 1
ATOM 686 C CA . THR A 1 84 ? 25.835 0.168 -10.146 1.00 44.75 84 THR A CA 1
ATOM 687 C C . THR A 1 84 ? 25.135 1.404 -10.723 1.00 44.75 84 THR A C 1
ATOM 689 O O . THR A 1 84 ? 24.277 1.287 -11.596 1.00 44.75 84 THR A O 1
ATOM 692 N N . LEU A 1 85 ? 25.535 2.594 -10.279 1.00 43.47 85 LEU A N 1
ATOM 693 C CA . LEU A 1 85 ? 25.370 3.850 -11.026 1.00 43.47 85 LEU A CA 1
ATOM 694 C C . LEU A 1 85 ? 26.646 4.695 -10.863 1.00 43.47 85 LEU A C 1
ATOM 696 O O . LEU A 1 85 ? 26.616 5.891 -10.615 1.00 43.47 85 LEU A O 1
ATOM 700 N N . ALA A 1 86 ? 27.791 4.026 -10.985 1.00 46.53 86 ALA A N 1
ATOM 701 C CA . ALA A 1 86 ? 29.068 4.634 -11.322 1.00 46.53 86 ALA A CA 1
ATOM 702 C C . ALA A 1 86 ? 29.511 3.947 -12.617 1.00 46.53 86 ALA A C 1
ATOM 704 O O . ALA A 1 86 ? 29.963 2.806 -12.588 1.00 46.53 86 ALA A O 1
ATOM 705 N N . GLY A 1 87 ? 29.254 4.587 -13.757 1.00 45.06 87 GLY A N 1
ATOM 706 C CA . GLY A 1 87 ? 29.582 4.034 -15.072 1.00 45.06 87 GLY A CA 1
ATOM 707 C C . GLY A 1 87 ? 28.462 4.201 -16.089 1.00 45.06 87 GLY A C 1
ATOM 708 O O . GLY A 1 87 ? 27.918 3.217 -16.577 1.00 45.06 87 GLY A O 1
ATOM 709 N N . VAL A 1 88 ? 28.124 5.446 -16.419 1.00 43.84 88 VAL A N 1
ATOM 710 C CA . VAL A 1 88 ? 27.655 5.768 -17.770 1.00 43.84 88 VAL A CA 1
ATOM 711 C C . VAL A 1 88 ? 28.656 6.780 -18.313 1.00 43.84 88 VAL A C 1
ATOM 713 O O . VAL A 1 88 ? 29.007 7.722 -17.603 1.00 43.84 88 VAL A O 1
ATOM 716 N N . SER A 1 89 ? 29.176 6.431 -19.489 1.00 45.34 89 SER A N 1
ATOM 717 C CA . SER A 1 89 ? 30.315 6.985 -20.225 1.00 45.34 89 SER A CA 1
ATOM 718 C C . SER A 1 89 ? 30.339 8.495 -20.408 1.00 45.34 89 SER A C 1
ATOM 720 O O . SER A 1 89 ? 29.252 9.108 -20.465 1.00 45.34 89 SER A O 1
#